Protein AF-A0A1C5REU8-F1 (afdb_monomer_lite)

Secondary structure (DSSP, 8-state):
-PPPTHHHHHHHHHHHTSTTSS---HHHHHHHHHHHHHHHHSTTTT-GGG--TTSPPGGGHHHHHHHHHHHHHHHHHTSHHHHHHHT-

Structure (mmCIF, N/CA/C/O backbone):
data_AF-A0A1C5REU8-F1
#
_entry.id   AF-A0A1C5REU8-F1
#
loop_
_atom_site.group_PDB
_atom_site.id
_atom_site.type_symbol
_atom_site.label_atom_id
_atom_site.label_alt_id
_atom_site.label_comp_id
_atom_site.label_asym_id
_atom_site.label_entity_id
_atom_site.label_seq_id
_atom_site.pdbx_PDB_ins_code
_atom_site.Cartn_x
_atom_site.Cartn_y
_atom_site.Cartn_z
_atom_site.occupancy
_atom_site.B_iso_or_equiv
_atom_site.auth_seq_id
_atom_site.auth_comp_id
_atom_site.auth_asym_id
_atom_site.auth_atom_id
_atom_site.pdbx_PDB_model_num
ATOM 1 N N . MET A 1 1 ? -14.074 -35.842 1.936 1.00 45.31 1 MET A N 1
ATOM 2 C CA . MET A 1 1 ? -14.027 -34.695 1.005 1.00 45.31 1 MET A CA 1
ATOM 3 C C . MET A 1 1 ? -12.915 -33.786 1.482 1.00 45.31 1 MET A C 1
ATOM 5 O O . MET A 1 1 ? -12.863 -33.522 2.674 1.00 45.31 1 MET A O 1
ATOM 9 N N . THR A 1 2 ? -11.999 -33.384 0.608 1.00 48.78 2 THR A N 1
ATOM 10 C CA . THR A 1 2 ? -11.030 -32.325 0.915 1.00 48.78 2 THR A CA 1
ATOM 11 C C . THR A 1 2 ? -11.781 -31.000 0.959 1.00 48.78 2 THR A C 1
ATOM 13 O O . THR A 1 2 ? -12.431 -30.634 -0.020 1.00 48.78 2 THR A O 1
ATOM 16 N N . GLU A 1 3 ? -11.763 -30.332 2.108 1.00 54.44 3 GLU A N 1
ATOM 17 C CA . GLU A 1 3 ? -12.396 -29.027 2.293 1.00 54.44 3 GLU A CA 1
ATOM 18 C C . GLU A 1 3 ? -11.749 -27.988 1.370 1.00 54.44 3 GLU A C 1
ATOM 20 O O . GLU A 1 3 ? -10.535 -28.012 1.165 1.00 54.44 3 GLU A O 1
ATOM 25 N N . ASN A 1 4 ? -12.555 -27.094 0.789 1.00 55.00 4 ASN A N 1
ATOM 26 C CA . ASN A 1 4 ? -12.033 -26.016 -0.045 1.00 55.00 4 ASN A CA 1
ATOM 27 C C . ASN A 1 4 ? -11.209 -25.061 0.843 1.00 55.00 4 ASN A C 1
ATOM 29 O O . ASN A 1 4 ? -11.801 -24.422 1.717 1.00 55.00 4 ASN A O 1
ATOM 33 N N . PRO A 1 5 ? -9.890 -24.900 0.618 1.00 61.12 5 PRO A N 1
ATOM 34 C CA . PRO A 1 5 ? -9.052 -24.009 1.422 1.00 61.12 5 PRO A CA 1
ATOM 35 C C . PRO A 1 5 ? -9.550 -22.555 1.429 1.00 61.12 5 PRO A C 1
ATOM 37 O O . PRO A 1 5 ? -9.303 -21.820 2.381 1.00 61.12 5 PRO A O 1
ATOM 40 N N . ALA A 1 6 ? -10.308 -22.148 0.403 1.00 57.97 6 ALA A N 1
ATOM 41 C CA . ALA A 1 6 ? -10.910 -20.823 0.313 1.00 57.97 6 ALA A CA 1
ATOM 42 C C . ALA A 1 6 ? -12.001 -20.555 1.364 1.00 57.97 6 ALA A C 1
ATOM 44 O O . ALA A 1 6 ? -12.312 -19.392 1.620 1.00 57.97 6 ALA A O 1
ATOM 45 N N . ASN A 1 7 ? -12.561 -21.589 2.003 1.00 60.62 7 ASN A N 1
ATOM 46 C CA . ASN A 1 7 ? -13.581 -21.414 3.039 1.00 60.62 7 ASN A CA 1
ATOM 47 C C . ASN A 1 7 ? -13.033 -20.640 4.253 1.00 60.62 7 ASN A C 1
ATOM 49 O O . ASN A 1 7 ? -13.719 -19.752 4.743 1.00 60.62 7 ASN A O 1
ATOM 53 N N . GLY A 1 8 ? -11.786 -20.892 4.675 1.00 61.75 8 GLY A N 1
ATOM 54 C CA . GLY A 1 8 ? -11.124 -20.101 5.728 1.00 61.75 8 GLY A CA 1
ATOM 55 C C . GLY A 1 8 ? -10.586 -18.747 5.242 1.00 61.75 8 GLY A C 1
ATOM 56 O O . GLY A 1 8 ? -10.443 -17.810 6.024 1.00 61.75 8 GLY A O 1
ATOM 57 N N . ILE A 1 9 ? -10.322 -18.621 3.936 1.00 62.59 9 ILE A N 1
ATOM 58 C CA . ILE A 1 9 ? -9.863 -17.371 3.309 1.00 62.59 9 ILE A CA 1
ATOM 59 C C . ILE A 1 9 ? -11.003 -16.357 3.224 1.00 62.59 9 ILE A C 1
ATOM 61 O O . ILE A 1 9 ? -10.754 -15.163 3.342 1.00 62.59 9 ILE A O 1
ATOM 65 N N . LYS A 1 10 ? -12.253 -16.809 3.048 1.00 62.09 10 LYS A N 1
ATOM 66 C CA . LYS A 1 10 ? -13.415 -15.921 2.964 1.00 62.09 10 LYS A CA 1
ATOM 67 C C . LYS A 1 10 ? -13.533 -15.065 4.229 1.00 62.09 10 LYS A C 1
ATOM 69 O O . LYS A 1 10 ? -13.573 -13.847 4.110 1.00 62.09 10 LYS A O 1
ATOM 74 N N . ASP A 1 11 ? -13.479 -15.671 5.412 1.00 71.00 11 ASP A N 1
ATOM 75 C CA . ASP A 1 11 ? -13.557 -14.941 6.687 1.00 71.00 11 ASP A CA 1
ATOM 76 C C . ASP A 1 11 ? -12.351 -14.018 6.911 1.00 71.00 11 ASP A C 1
ATOM 78 O O . ASP A 1 11 ? -12.516 -12.886 7.359 1.00 71.00 11 ASP A O 1
ATOM 82 N N . MET A 1 12 ? -11.148 -14.453 6.524 1.00 71.75 12 MET A N 1
ATOM 83 C CA . MET A 1 12 ? -9.930 -13.640 6.617 1.00 71.75 12 MET A CA 1
ATOM 84 C C . MET A 1 12 ? -9.958 -12.424 5.677 1.00 71.75 12 MET A C 1
ATOM 86 O O . MET A 1 12 ? -9.595 -11.324 6.083 1.00 71.75 12 MET A O 1
ATOM 90 N N . MET A 1 13 ? -10.421 -12.602 4.437 1.00 72.56 13 MET A N 1
ATOM 91 C CA . MET A 1 13 ? -10.584 -11.528 3.452 1.00 72.56 13 MET A CA 1
ATOM 92 C C . MET A 1 13 ? -11.662 -10.532 3.882 1.00 72.56 13 MET A C 1
ATOM 94 O O . MET A 1 13 ? -11.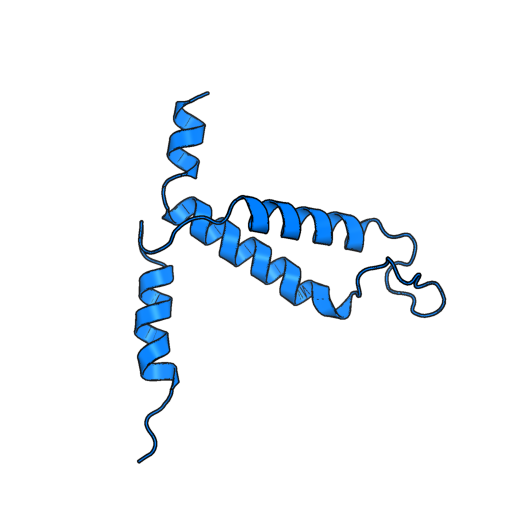465 -9.328 3.754 1.00 72.56 13 MET A O 1
ATOM 98 N N . TRP A 1 14 ? -12.792 -11.008 4.415 1.00 76.06 14 TRP A N 1
ATOM 99 C CA . TRP A 1 14 ? -13.823 -10.116 4.949 1.00 76.06 14 TRP A CA 1
ATOM 100 C C . TRP A 1 14 ? -13.312 -9.337 6.152 1.00 76.06 14 TRP A C 1
ATOM 102 O O . TRP A 1 14 ? -13.508 -8.129 6.202 1.00 76.06 14 TRP A O 1
ATOM 112 N N . HIS A 1 15 ? -12.598 -9.995 7.067 1.00 78.19 15 HIS A N 1
ATOM 113 C CA . HIS A 1 15 ? -11.965 -9.326 8.198 1.00 78.19 15 HIS A CA 1
ATOM 114 C C . HIS A 1 15 ? -10.941 -8.275 7.748 1.00 7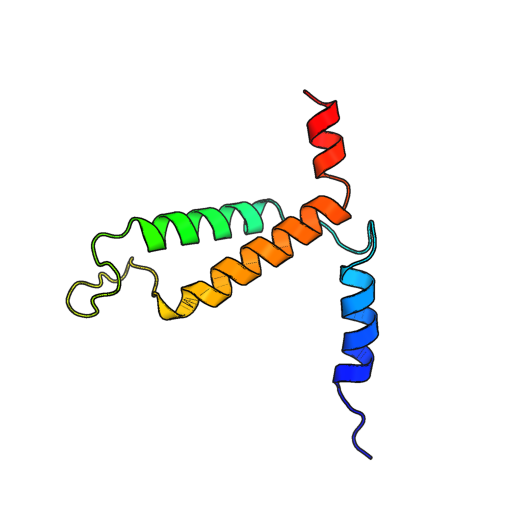8.19 15 HIS A C 1
ATOM 116 O O . HIS A 1 15 ? -10.861 -7.210 8.350 1.00 78.19 15 HIS A O 1
ATOM 122 N N . PHE A 1 16 ? -10.209 -8.530 6.658 1.00 78.06 16 PHE A N 1
ATOM 123 C CA . PHE A 1 16 ? -9.293 -7.555 6.061 1.00 78.06 16 PHE A CA 1
ATOM 124 C C . PHE A 1 16 ? -9.982 -6.272 5.595 1.00 78.06 16 PHE A C 1
ATOM 126 O O . PHE A 1 16 ? -9.413 -5.193 5.719 1.00 78.06 16 PHE A O 1
ATOM 133 N N . LEU A 1 17 ? -11.209 -6.380 5.094 1.00 81.06 17 LEU A N 1
ATOM 134 C CA . LEU A 1 17 ? -11.975 -5.247 4.577 1.00 81.06 17 LEU A CA 1
ATOM 135 C C . LEU A 1 17 ? -12.783 -4.504 5.654 1.00 81.06 17 LEU A C 1
ATOM 137 O O . LEU A 1 17 ? -13.448 -3.524 5.331 1.00 81.06 17 LEU A O 1
ATOM 141 N N . MET A 1 18 ? -12.759 -4.959 6.909 1.00 77.94 18 MET A N 1
ATOM 142 C CA . MET A 1 18 ? -13.447 -4.295 8.017 1.00 77.94 18 MET A CA 1
ATOM 143 C C . MET A 1 18 ? -12.592 -3.185 8.634 1.00 77.94 18 MET A C 1
ATOM 145 O O . MET A 1 18 ? -11.374 -3.327 8.770 1.00 77.94 18 MET A O 1
ATOM 149 N N . ASP A 1 19 ? -13.250 -2.129 9.115 1.00 76.00 19 ASP A N 1
ATOM 150 C CA . ASP A 1 19 ? -12.608 -1.093 9.927 1.00 76.00 19 ASP A CA 1
ATOM 151 C C . ASP A 1 19 ? -11.890 -1.718 11.127 1.00 76.00 19 ASP A C 1
ATOM 153 O O . ASP A 1 19 ? -12.443 -2.561 11.843 1.00 76.00 19 ASP A O 1
ATOM 157 N N . LYS A 1 20 ? -10.643 -1.297 11.350 1.00 80.44 20 LYS A N 1
ATOM 158 C CA . LYS A 1 20 ? -9.732 -1.803 12.390 1.00 80.44 20 LYS A CA 1
ATOM 159 C C . LYS A 1 20 ? -9.474 -3.314 12.330 1.00 80.44 20 LYS A C 1
ATOM 161 O O . LYS A 1 20 ? -8.889 -3.869 13.258 1.00 80.44 20 LYS A O 1
ATOM 166 N N . GLY A 1 21 ? -9.873 -3.979 11.245 1.00 74.62 21 GLY A N 1
ATOM 167 C CA . GLY A 1 21 ? -9.590 -5.390 10.997 1.00 74.62 21 GLY A CA 1
ATOM 168 C C . GLY A 1 21 ? -8.145 -5.640 10.571 1.00 74.62 21 GLY A C 1
ATOM 169 O O . GLY A 1 21 ? -7.712 -6.788 10.527 1.00 74.62 21 GLY A O 1
ATOM 170 N N . GLN A 1 22 ? -7.389 -4.582 10.266 1.00 80.25 22 GLN A N 1
ATOM 171 C CA . GLN A 1 22 ? -5.998 -4.629 9.824 1.00 80.25 22 GLN A CA 1
ATOM 172 C C . GLN A 1 22 ? -5.149 -3.590 10.551 1.00 80.25 22 GLN A C 1
ATOM 174 O O . GLN A 1 22 ? -5.651 -2.583 11.049 1.00 80.25 22 GLN A O 1
ATOM 179 N N . LYS A 1 23 ? -3.840 -3.843 10.577 1.00 89.31 23 LYS A N 1
ATOM 180 C CA . LYS A 1 23 ? -2.832 -2.887 11.030 1.00 89.31 23 LYS A CA 1
ATOM 181 C C . LYS A 1 23 ? -2.057 -2.385 9.822 1.00 89.31 23 LYS A C 1
ATOM 183 O O . LYS A 1 23 ? -1.613 -3.187 9.004 1.00 89.31 23 LYS A O 1
ATOM 188 N N . GLU A 1 24 ? -1.866 -1.078 9.731 1.00 91.44 24 GLU A N 1
ATOM 189 C CA . GLU A 1 24 ? -1.119 -0.471 8.640 1.00 91.44 24 GLU A CA 1
ATOM 190 C C . GLU A 1 24 ? 0.361 -0.873 8.654 1.00 91.44 24 GLU A C 1
ATOM 192 O O . GLU A 1 24 ? 1.000 -0.968 9.707 1.00 91.44 24 GLU A O 1
ATOM 197 N N . ASN A 1 25 ? 0.940 -1.034 7.463 1.00 95.81 25 ASN A N 1
ATOM 198 C CA . ASN A 1 25 ? 2.377 -1.199 7.277 1.00 95.81 25 ASN A CA 1
ATOM 199 C C . ASN A 1 25 ? 2.939 -0.044 6.438 1.00 95.81 25 ASN A C 1
ATOM 201 O O . ASN A 1 25 ? 3.297 -0.178 5.268 1.00 95.81 25 ASN A O 1
ATOM 205 N N . ILE A 1 26 ? 3.034 1.131 7.065 1.00 94.94 26 ILE A N 1
ATOM 206 C CA . ILE A 1 26 ? 3.557 2.352 6.433 1.00 94.94 26 ILE A CA 1
ATOM 207 C C . ILE A 1 26 ? 4.964 2.154 5.826 1.00 94.94 26 ILE A C 1
ATOM 209 O O . ILE A 1 26 ? 5.198 2.668 4.726 1.00 94.94 26 ILE A O 1
ATOM 213 N N . PRO A 1 27 ? 5.919 1.448 6.476 1.00 96.88 27 PRO A N 1
ATOM 214 C CA . PRO A 1 27 ? 7.213 1.159 5.860 1.00 96.88 27 PRO A CA 1
ATOM 215 C C . PRO A 1 27 ? 7.094 0.408 4.531 1.00 96.88 27 PRO A C 1
ATOM 217 O O . PRO A 1 27 ? 7.742 0.802 3.560 1.00 96.88 27 PRO A O 1
ATOM 220 N N . GLU A 1 28 ? 6.247 -0.621 4.458 1.00 96.75 28 GLU A N 1
ATOM 221 C CA . GLU A 1 28 ? 6.073 -1.397 3.228 1.00 96.75 28 GLU A CA 1
ATOM 222 C C . GLU A 1 28 ? 5.330 -0.612 2.146 1.00 96.75 28 GLU A C 1
ATOM 224 O O . GLU A 1 28 ? 5.729 -0.660 0.980 1.00 96.75 28 GLU A O 1
ATOM 229 N N . LEU A 1 29 ? 4.319 0.182 2.514 1.00 96.88 29 LEU A N 1
ATOM 230 C CA . LEU A 1 29 ? 3.648 1.083 1.576 1.00 96.88 29 LEU A CA 1
ATOM 231 C C . LEU A 1 29 ? 4.660 2.028 0.908 1.00 96.88 29 LEU A C 1
ATOM 233 O O . LEU A 1 29 ? 4.703 2.136 -0.318 1.00 96.88 29 LEU A O 1
ATOM 237 N N . LYS A 1 30 ? 5.537 2.661 1.699 1.00 97.06 30 LYS A N 1
ATOM 238 C CA . LYS A 1 30 ? 6.606 3.533 1.181 1.00 97.06 30 LYS A CA 1
ATOM 239 C C . LYS A 1 30 ? 7.586 2.772 0.292 1.00 97.06 30 LYS A C 1
ATOM 241 O O . LYS A 1 30 ? 7.941 3.262 -0.779 1.00 97.06 30 LYS A O 1
ATOM 246 N N . ALA A 1 31 ? 8.013 1.585 0.719 1.00 96.38 31 ALA A N 1
ATOM 247 C CA . ALA A 1 31 ? 8.942 0.762 -0.047 1.00 96.38 31 ALA A CA 1
ATOM 248 C C . ALA A 1 31 ? 8.356 0.370 -1.413 1.00 96.38 31 ALA A C 1
ATOM 250 O O . ALA A 1 31 ? 9.042 0.492 -2.426 1.00 96.38 31 ALA A O 1
ATOM 251 N N . SER A 1 32 ? 7.079 -0.015 -1.453 1.00 96.00 32 SER A N 1
ATOM 252 C CA . SER A 1 32 ? 6.361 -0.382 -2.682 1.00 96.00 32 SER A CA 1
ATOM 253 C C . SER A 1 32 ? 6.228 0.799 -3.640 1.00 96.00 32 SER A C 1
ATOM 255 O O . SER A 1 32 ? 6.539 0.681 -4.825 1.00 96.00 32 SER A O 1
ATOM 257 N N . VAL A 1 33 ? 5.874 1.981 -3.125 1.00 96.62 33 VAL A N 1
ATOM 258 C CA . VAL A 1 33 ? 5.839 3.214 -3.928 1.00 96.62 33 VAL A CA 1
ATOM 259 C C . VAL A 1 33 ? 7.222 3.542 -4.499 1.00 96.62 33 VAL A C 1
ATOM 261 O O . VAL A 1 33 ? 7.338 3.879 -5.675 1.00 96.62 33 VAL A O 1
ATOM 264 N N . TYR A 1 34 ? 8.293 3.406 -3.713 1.00 95.31 34 TYR A N 1
ATOM 265 C CA . TYR A 1 34 ? 9.651 3.668 -4.198 1.00 95.31 34 TYR A CA 1
ATOM 266 C C . TYR A 1 34 ? 10.124 2.644 -5.233 1.00 95.31 34 TYR A C 1
ATOM 268 O O . TYR A 1 34 ? 10.778 3.035 -6.201 1.00 95.31 34 TYR A O 1
ATOM 276 N N . ARG A 1 35 ? 9.742 1.367 -5.100 1.00 93.75 35 ARG A N 1
ATOM 277 C CA . ARG A 1 35 ? 9.981 0.355 -6.140 1.00 93.75 35 ARG A CA 1
ATOM 278 C C . ARG A 1 35 ? 9.236 0.696 -7.429 1.00 93.75 35 ARG A C 1
ATOM 280 O O . ARG A 1 35 ? 9.840 0.634 -8.497 1.00 93.75 35 ARG A O 1
ATOM 287 N N . LEU A 1 36 ? 7.984 1.153 -7.346 1.00 93.56 36 LEU A N 1
ATOM 288 C CA . LEU A 1 36 ? 7.229 1.617 -8.513 1.00 93.56 36 LEU A CA 1
ATOM 289 C C . LEU A 1 36 ? 7.881 2.832 -9.190 1.00 93.56 36 LEU A C 1
ATOM 291 O O . LEU A 1 36 ? 8.024 2.858 -10.415 1.00 93.56 36 LEU A O 1
ATOM 295 N N . ILE A 1 37 ? 8.334 3.818 -8.412 1.00 91.69 37 ILE A N 1
ATOM 296 C CA . ILE A 1 37 ? 9.075 4.972 -8.941 1.00 91.69 37 ILE A CA 1
ATOM 297 C C . ILE A 1 37 ? 10.360 4.504 -9.633 1.00 91.69 37 ILE A C 1
ATOM 299 O O . ILE A 1 37 ? 10.645 4.922 -10.753 1.00 91.69 37 ILE A O 1
ATOM 303 N N . GLN A 1 38 ? 11.129 3.606 -9.017 1.00 89.50 38 GLN A N 1
ATOM 304 C CA . GL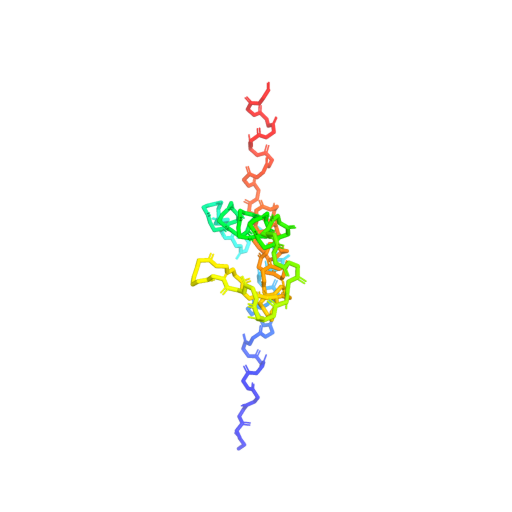N A 1 38 ? 12.347 3.067 -9.623 1.00 89.50 38 GLN A CA 1
ATOM 305 C C . GLN A 1 38 ? 12.050 2.314 -10.929 1.00 89.50 38 GLN A C 1
ATOM 307 O O . GLN A 1 38 ? 12.714 2.572 -11.933 1.00 89.50 38 GLN A O 1
ATOM 312 N N . MET A 1 39 ? 11.031 1.448 -10.953 1.00 88.56 39 MET A N 1
ATOM 313 C CA . MET A 1 39 ? 10.607 0.732 -12.165 1.00 88.56 39 MET A CA 1
ATOM 314 C C . MET A 1 39 ? 10.220 1.680 -13.298 1.00 88.56 39 MET A C 1
ATOM 316 O O . MET A 1 39 ? 10.600 1.463 -14.443 1.00 88.56 39 MET A O 1
ATOM 320 N N . THR A 1 40 ? 9.473 2.739 -12.994 1.00 86.94 40 THR A N 1
ATOM 321 C CA . THR A 1 40 ? 8.966 3.676 -14.010 1.00 86.94 40 THR A CA 1
ATOM 322 C C . THR A 1 40 ? 10.021 4.681 -14.478 1.00 86.94 40 THR A C 1
ATOM 324 O O . THR A 1 40 ? 9.922 5.197 -15.589 1.00 86.94 40 THR A O 1
ATOM 327 N N . THR A 1 41 ? 11.059 4.935 -13.674 1.00 85.44 41 THR A N 1
ATOM 328 C CA . THR A 1 41 ? 12.143 5.882 -13.997 1.00 85.44 41 THR A CA 1
ATOM 329 C C . THR A 1 41 ? 13.423 5.216 -14.509 1.00 85.44 41 THR A C 1
ATOM 331 O O . THR A 1 41 ? 14.312 5.907 -15.021 1.00 85.44 41 THR A O 1
ATOM 334 N N . GLN A 1 42 ? 13.555 3.886 -14.425 1.00 84.38 42 GLN A N 1
ATOM 335 C CA . GLN A 1 42 ? 14.726 3.192 -14.960 1.00 84.38 42 GLN A CA 1
ATOM 336 C C . GLN A 1 42 ? 14.782 3.335 -16.491 1.00 84.38 42 GLN A C 1
ATOM 338 O O . GLN A 1 42 ? 13.843 3.001 -17.212 1.00 84.38 42 GLN A O 1
ATOM 343 N N . LYS A 1 43 ? 15.935 3.782 -17.011 1.00 68.50 43 LYS A N 1
ATOM 344 C CA . LYS A 1 43 ? 16.157 4.126 -18.436 1.00 68.50 43 LYS A CA 1
ATOM 345 C C . LYS A 1 43 ? 15.928 2.989 -19.436 1.00 68.50 43 LYS A C 1
ATOM 347 O O . LYS A 1 43 ? 16.065 3.194 -20.635 1.00 68.50 43 LYS A O 1
ATOM 352 N N . THR A 1 44 ? 15.653 1.785 -18.954 1.00 66.88 44 THR A N 1
ATOM 353 C CA . THR A 1 44 ? 15.530 0.605 -19.802 1.00 66.88 44 THR A CA 1
ATOM 354 C C . THR A 1 44 ? 14.131 0.365 -20.312 1.00 66.88 44 THR A C 1
ATOM 356 O O . THR A 1 44 ? 14.017 -0.425 -21.233 1.00 66.88 44 THR A O 1
ATOM 359 N N . ALA A 1 45 ? 13.092 1.021 -19.780 1.00 60.84 45 ALA A N 1
ATOM 360 C CA . ALA A 1 45 ? 11.708 0.868 -20.253 1.00 60.84 45 ALA A CA 1
ATOM 361 C C . ALA A 1 45 ? 11.280 -0.603 -20.511 1.00 60.84 45 ALA A C 1
ATOM 363 O O . ALA A 1 45 ? 10.481 -0.874 -21.400 1.00 60.84 45 ALA A O 1
ATOM 364 N N . GLY A 1 46 ? 11.868 -1.566 -19.788 1.00 59.69 46 GLY A N 1
ATOM 365 C CA . GLY A 1 46 ? 11.607 -3.001 -19.962 1.00 59.69 46 GLY A CA 1
ATOM 366 C C . GLY A 1 46 ? 12.385 -3.705 -21.077 1.00 59.69 46 GLY A C 1
ATOM 367 O O . GLY A 1 46 ? 12.170 -4.890 -21.290 1.00 59.69 46 GLY A O 1
ATOM 368 N N . GLN A 1 47 ? 13.319 -3.039 -21.762 1.00 66.31 47 GLN A N 1
ATOM 369 C CA . GLN A 1 47 ? 14.181 -3.654 -22.772 1.00 66.31 47 GLN A CA 1
ATOM 370 C C . GLN A 1 47 ? 15.213 -4.598 -22.121 1.00 66.31 47 GLN A C 1
ATOM 372 O O . GLN A 1 47 ? 16.148 -4.117 -21.466 1.00 66.31 47 GLN A O 1
ATOM 377 N N . PRO A 1 48 ? 15.116 -5.928 -22.336 1.00 62.47 48 PRO A N 1
ATOM 378 C CA . PRO A 1 48 ? 15.960 -6.907 -21.643 1.00 62.47 48 PRO A CA 1
ATOM 379 C C . PRO A 1 48 ? 17.455 -6.730 -21.941 1.00 62.47 48 PRO A C 1
ATOM 381 O O . PRO A 1 48 ? 18.291 -6.930 -21.067 1.00 62.47 48 PRO A O 1
ATOM 384 N N . GLY A 1 49 ? 17.796 -6.274 -23.153 1.00 62.94 49 GLY A N 1
ATOM 385 C CA . GLY A 1 49 ? 19.181 -6.066 -23.596 1.00 62.94 49 GLY A CA 1
ATOM 386 C C . GLY A 1 49 ? 19.912 -4.888 -22.940 1.00 62.94 49 GLY A C 1
ATOM 387 O O . GLY A 1 49 ? 21.126 -4.772 -23.080 1.00 62.94 49 GLY A O 1
ATOM 388 N N . HIS A 1 50 ? 19.201 -4.026 -22.209 1.00 64.50 50 HIS A N 1
ATOM 389 C CA . HIS A 1 50 ? 19.791 -2.892 -21.490 1.00 64.50 50 HIS A CA 1
ATOM 390 C C . HIS A 1 50 ? 19.646 -3.014 -19.968 1.00 64.50 50 HIS A C 1
ATOM 392 O O . HIS A 1 50 ? 20.106 -2.131 -19.234 1.00 64.50 50 HIS A O 1
ATOM 398 N N . ALA A 1 51 ? 19.007 -4.087 -19.486 1.00 64.62 51 ALA A N 1
ATOM 399 C CA . ALA A 1 51 ? 18.766 -4.322 -18.073 1.00 64.62 51 ALA A CA 1
ATOM 400 C C . ALA A 1 51 ? 20.092 -4.419 -17.302 1.00 64.62 51 ALA A C 1
ATOM 402 O O . ALA A 1 51 ? 20.975 -5.208 -17.631 1.00 64.62 51 ALA A O 1
ATOM 403 N N . LYS A 1 52 ? 20.239 -3.593 -16.263 1.00 67.25 52 LYS A N 1
ATOM 404 C CA . LYS A 1 52 ? 21.323 -3.712 -15.283 1.00 67.25 52 LYS A CA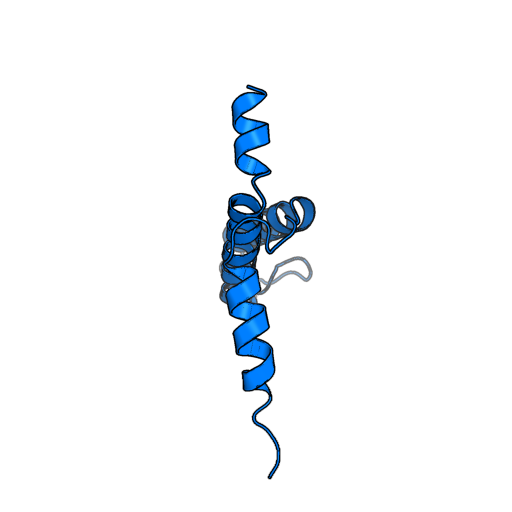 1
ATOM 405 C C . LYS A 1 52 ? 20.833 -4.584 -14.133 1.00 67.25 52 LYS A C 1
ATOM 407 O O . LYS A 1 52 ? 19.638 -4.606 -13.862 1.00 67.25 52 LYS A O 1
ATOM 412 N N . SER A 1 53 ? 21.745 -5.215 -13.397 1.00 66.88 53 SER A N 1
ATOM 413 C CA . SER A 1 53 ? 21.413 -6.041 -12.221 1.00 66.88 53 SER A CA 1
ATOM 414 C C . SER A 1 53 ? 20.613 -5.310 -11.132 1.00 66.88 53 SER A C 1
ATOM 416 O O . SER A 1 53 ? 19.985 -5.954 -10.303 1.00 66.88 53 SER A O 1
ATOM 418 N N . MET A 1 54 ? 20.625 -3.973 -11.132 1.00 69.31 54 MET A N 1
ATOM 419 C CA . MET A 1 54 ? 19.858 -3.123 -10.213 1.00 69.31 54 MET A CA 1
ATOM 420 C C . MET A 1 54 ? 18.483 -2.687 -10.749 1.00 69.31 54 MET A C 1
ATOM 422 O O . MET A 1 54 ? 17.773 -1.950 -10.066 1.00 69.31 54 MET A O 1
ATOM 426 N N . HIS A 1 55 ? 18.122 -3.043 -11.984 1.00 78.56 55 HIS A N 1
ATOM 427 C CA . HIS A 1 55 ? 16.808 -2.718 -12.536 1.00 78.56 55 HIS A CA 1
ATOM 428 C C . HIS A 1 55 ? 15.774 -3.719 -12.039 1.00 78.56 55 HIS A C 1
ATOM 430 O O . HIS A 1 55 ? 16.037 -4.918 -11.969 1.00 78.56 55 HIS A O 1
ATOM 436 N N . ILE A 1 56 ? 14.591 -3.214 -11.715 1.00 81.31 56 ILE A N 1
ATOM 437 C CA . ILE A 1 56 ? 13.474 -4.046 -11.288 1.00 81.31 56 ILE A CA 1
ATOM 438 C C . ILE A 1 56 ? 12.770 -4.552 -12.555 1.00 81.31 56 ILE A C 1
ATOM 440 O O . ILE A 1 56 ? 12.637 -3.808 -13.532 1.00 81.31 56 ILE A O 1
ATOM 444 N N . SER A 1 57 ? 12.377 -5.828 -12.580 1.00 83.00 57 SER A N 1
ATOM 445 C CA . SER A 1 57 ? 11.680 -6.388 -13.744 1.00 83.00 57 SER A CA 1
ATOM 446 C C . SER A 1 57 ? 10.297 -5.757 -13.901 1.00 83.00 57 SER A C 1
ATOM 448 O O . SER A 1 57 ? 9.601 -5.523 -12.919 1.00 83.00 57 SER A O 1
ATOM 450 N N . TRP A 1 58 ? 9.866 -5.536 -15.141 1.00 84.38 58 TRP A N 1
ATOM 451 C CA . TRP A 1 58 ? 8.487 -5.121 -15.416 1.00 84.38 58 TRP A CA 1
ATOM 452 C C . TRP A 1 58 ? 7.478 -6.246 -15.170 1.00 84.38 58 TRP A C 1
ATOM 454 O O . TRP A 1 58 ? 6.311 -5.961 -14.923 1.00 84.38 58 TRP A O 1
ATOM 464 N N . ASP A 1 59 ? 7.929 -7.502 -15.133 1.00 87.25 59 ASP A N 1
ATOM 465 C CA . ASP A 1 59 ? 7.077 -8.656 -14.823 1.00 87.25 59 ASP A CA 1
ATOM 466 C C . ASP A 1 59 ? 6.505 -8.599 -13.395 1.00 87.25 59 ASP A C 1
ATOM 468 O O . ASP A 1 59 ? 5.519 -9.265 -13.090 1.00 87.25 59 ASP A O 1
ATOM 472 N N . THR A 1 60 ? 7.108 -7.802 -12.504 1.00 88.44 60 THR A N 1
ATOM 473 C CA . THR A 1 60 ? 6.618 -7.599 -11.133 1.00 88.44 60 THR A CA 1
ATOM 474 C C . THR A 1 60 ? 5.718 -6.371 -10.991 1.00 88.44 60 THR A C 1
ATOM 476 O O . THR A 1 60 ? 5.300 -6.067 -9.876 1.00 88.44 60 THR A O 1
ATOM 479 N N . LEU A 1 61 ? 5.392 -5.664 -12.083 1.00 90.12 61 LEU A N 1
ATOM 480 C CA . LEU A 1 61 ? 4.575 -4.447 -12.031 1.00 90.12 61 LEU A CA 1
ATOM 481 C C . LEU A 1 61 ? 3.219 -4.689 -11.365 1.00 90.12 61 LEU A C 1
ATOM 483 O O . LEU A 1 61 ? 2.865 -3.969 -10.432 1.00 90.12 61 LEU A O 1
ATOM 487 N N . ASP A 1 62 ? 2.497 -5.720 -11.798 1.00 92.31 62 ASP A N 1
ATOM 488 C CA . ASP A 1 62 ? 1.172 -6.043 -11.260 1.00 92.31 62 ASP A CA 1
ATOM 489 C C . ASP A 1 62 ? 1.234 -6.353 -9.759 1.00 92.31 62 ASP A C 1
ATOM 491 O O . ASP A 1 62 ? 0.349 -5.965 -8.995 1.00 92.31 62 ASP A O 1
ATOM 495 N N . MET A 1 63 ? 2.319 -6.996 -9.314 1.00 92.62 63 MET A N 1
ATOM 496 C CA . MET A 1 63 ? 2.552 -7.292 -7.902 1.00 92.62 63 MET A CA 1
ATOM 497 C C . MET A 1 63 ? 2.775 -6.018 -7.084 1.00 92.62 63 MET A C 1
ATOM 499 O O . MET A 1 63 ? 2.188 -5.882 -6.013 1.00 92.62 63 MET A O 1
ATOM 503 N N . GLU A 1 64 ? 3.596 -5.084 -7.570 1.00 94.12 64 GLU A N 1
ATOM 504 C CA . GLU A 1 64 ? 3.848 -3.820 -6.867 1.00 94.12 64 GLU A CA 1
ATOM 505 C C . GLU A 1 64 ? 2.598 -2.934 -6.830 1.00 94.12 64 GLU A C 1
ATOM 507 O O . GLU A 1 64 ? 2.292 -2.354 -5.789 1.00 94.12 64 GLU A O 1
ATOM 512 N N . LEU A 1 65 ? 1.827 -2.876 -7.923 1.00 95.44 65 LEU A N 1
ATOM 513 C CA . LEU A 1 65 ? 0.550 -2.157 -7.960 1.00 95.44 65 LEU A CA 1
ATOM 514 C C . LEU A 1 65 ? -0.444 -2.740 -6.952 1.00 95.44 65 LEU A C 1
ATOM 516 O O . LEU A 1 65 ? -1.004 -1.998 -6.144 1.00 95.44 65 LEU A O 1
ATOM 520 N N . MET A 1 66 ? -0.621 -4.064 -6.943 1.00 96.38 66 MET A N 1
ATOM 521 C CA . MET A 1 66 ? -1.505 -4.720 -5.979 1.00 96.38 66 MET A CA 1
ATOM 522 C C . MET A 1 66 ? -1.020 -4.554 -4.541 1.00 96.38 66 MET A C 1
ATOM 524 O O . MET A 1 66 ?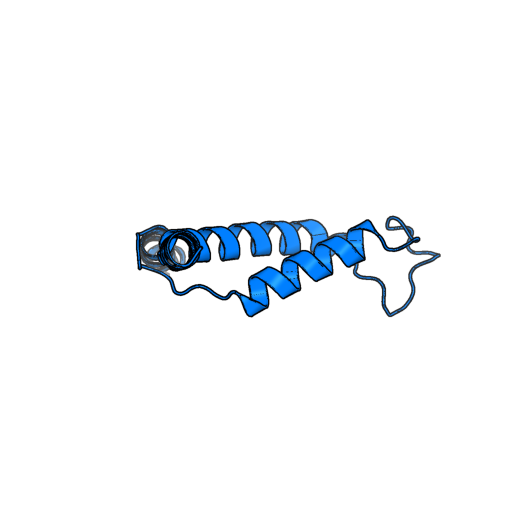 -1.842 -4.339 -3.654 1.00 96.38 66 MET A O 1
ATOM 528 N N . ARG A 1 67 ? 0.295 -4.593 -4.295 1.00 95.88 67 ARG A N 1
ATOM 529 C CA . ARG A 1 67 ? 0.853 -4.339 -2.963 1.00 95.88 67 ARG A CA 1
ATOM 530 C C . ARG A 1 67 ? 0.533 -2.922 -2.493 1.00 95.88 67 ARG A C 1
ATOM 532 O O . ARG A 1 67 ? 0.068 -2.761 -1.372 1.00 95.88 67 ARG A O 1
ATOM 539 N N . ILE A 1 68 ? 0.704 -1.911 -3.346 1.00 97.56 68 ILE A N 1
ATOM 540 C CA . ILE A 1 68 ? 0.333 -0.527 -3.011 1.00 97.56 68 ILE A CA 1
ATOM 541 C C . ILE A 1 68 ? -1.157 -0.430 -2.677 1.00 97.56 68 ILE A C 1
ATOM 543 O O . ILE A 1 68 ? -1.503 0.182 -1.671 1.00 97.56 68 ILE A O 1
ATOM 547 N N . VAL A 1 69 ? -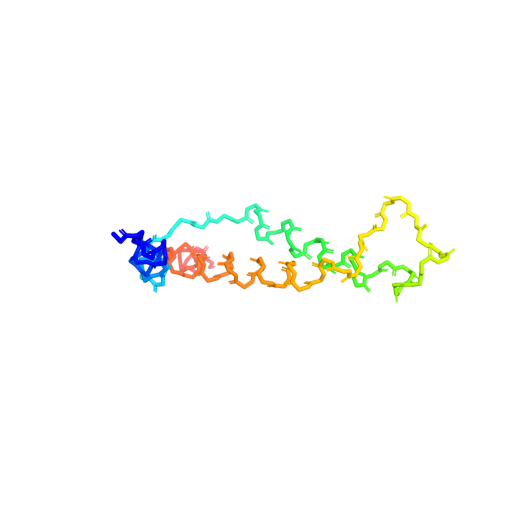2.030 -1.045 -3.484 1.00 96.44 69 VAL A N 1
ATOM 548 C CA . VAL A 1 69 ? -3.481 -1.038 -3.241 1.00 96.44 69 VAL A CA 1
ATOM 549 C C . VAL A 1 69 ? -3.811 -1.663 -1.884 1.00 96.44 69 VAL A C 1
ATOM 551 O O . VAL A 1 69 ? -4.500 -1.036 -1.087 1.00 96.44 69 VAL A O 1
ATOM 554 N N . VAL A 1 70 ? -3.279 -2.852 -1.594 1.00 94.38 70 VAL A N 1
ATOM 555 C CA . VAL A 1 70 ? -3.523 -3.572 -0.332 1.00 94.38 70 VAL A CA 1
ATOM 556 C C . VAL A 1 70 ? -3.039 -2.765 0.873 1.00 94.38 70 VAL A C 1
ATOM 558 O O . VAL A 1 70 ? -3.798 -2.566 1.820 1.00 94.38 70 VAL A O 1
ATOM 561 N N . GLU A 1 71 ? -1.808 -2.254 0.834 1.00 96.12 71 GLU A N 1
ATOM 562 C CA . GLU A 1 71 ? -1.236 -1.505 1.958 1.00 96.12 71 GLU A CA 1
ATOM 563 C C . GLU A 1 71 ? -1.919 -0.141 2.158 1.00 96.12 71 GLU A C 1
ATOM 565 O O . GLU A 1 71 ? -2.089 0.312 3.290 1.00 96.12 71 GLU A O 1
ATOM 570 N N . ALA A 1 72 ? -2.366 0.509 1.078 1.00 95.81 72 ALA A N 1
ATOM 571 C CA . ALA A 1 72 ? -3.158 1.734 1.163 1.00 95.81 72 ALA A CA 1
ATOM 572 C C . ALA A 1 72 ? -4.550 1.471 1.758 1.00 95.81 72 ALA A C 1
ATOM 574 O O . ALA A 1 72 ? -5.002 2.235 2.608 1.00 95.81 72 ALA A O 1
ATOM 575 N N . THR A 1 73 ? -5.213 0.377 1.366 1.00 92.88 73 THR A N 1
ATOM 576 C CA . THR A 1 73 ? -6.478 -0.047 1.982 1.00 92.88 73 THR A CA 1
ATOM 577 C C . THR A 1 73 ? -6.298 -0.314 3.476 1.00 92.88 73 THR A C 1
ATOM 579 O O . THR A 1 73 ? -7.088 0.188 4.272 1.00 92.88 73 THR A O 1
ATOM 582 N N . ALA A 1 74 ? -5.235 -1.021 3.874 1.00 92.44 74 ALA A N 1
ATOM 583 C CA . ALA A 1 74 ? -4.934 -1.264 5.283 1.00 92.44 74 ALA A CA 1
ATOM 584 C C . ALA A 1 74 ? -4.684 0.040 6.064 1.00 92.44 74 ALA A C 1
ATOM 586 O O . ALA A 1 74 ? -5.146 0.162 7.194 1.00 92.44 74 ALA A O 1
ATOM 587 N N . LEU A 1 75 ? -4.003 1.025 5.462 1.00 94.69 75 LEU A N 1
ATOM 588 C CA . LEU A 1 75 ? -3.767 2.338 6.074 1.00 94.69 75 LEU A CA 1
ATOM 589 C C . LEU A 1 75 ? -5.060 3.126 6.331 1.00 94.69 75 LEU A C 1
ATOM 591 O O . LEU A 1 75 ? -5.180 3.778 7.367 1.00 94.69 75 LEU A O 1
ATOM 595 N N . VAL A 1 76 ? -6.013 3.080 5.399 1.00 92.00 76 VAL A N 1
ATOM 596 C CA . VAL A 1 76 ? -7.318 3.735 5.569 1.00 92.00 76 VAL A CA 1
ATOM 597 C C . VAL A 1 76 ? -8.130 3.009 6.640 1.00 92.00 76 VAL A C 1
ATOM 599 O O . VAL A 1 76 ? -8.569 3.626 7.605 1.00 92.00 76 VAL A O 1
ATOM 602 N N . LEU A 1 77 ? -8.279 1.687 6.516 1.00 88.44 77 LEU A N 1
ATOM 603 C CA . LEU A 1 77 ? -9.119 0.900 7.422 1.00 88.44 77 LEU A CA 1
ATOM 604 C C . LEU A 1 77 ? -8.565 0.824 8.848 1.00 88.44 77 LEU A C 1
ATOM 606 O O . LEU A 1 77 ? -9.337 0.603 9.781 1.00 88.44 77 LEU A O 1
ATOM 610 N N . SER A 1 78 ? -7.259 1.015 9.059 1.00 91.44 78 SER A N 1
ATOM 611 C CA . SER A 1 78 ? -6.703 1.056 10.415 1.00 91.44 78 SER A CA 1
ATOM 612 C C . SER A 1 78 ? -7.077 2.328 11.186 1.00 91.44 78 SER A C 1
ATOM 614 O O . SER A 1 78 ? -6.972 2.343 12.412 1.00 91.44 78 SER A O 1
ATOM 616 N N . GLY A 1 79 ? -7.529 3.383 10.496 1.00 89.31 79 GLY A N 1
ATOM 617 C CA . GLY A 1 79 ? -7.813 4.700 11.076 1.00 89.31 79 GLY A CA 1
ATOM 618 C C . GLY A 1 79 ? -6.564 5.548 11.335 1.00 89.31 79 GLY A C 1
ATOM 619 O O . GLY A 1 79 ? -6.675 6.696 11.759 1.00 89.31 79 GLY A O 1
ATOM 620 N N . ARG A 1 80 ? -5.360 5.029 11.048 1.00 91.75 80 ARG A N 1
ATOM 621 C CA . ARG A 1 80 ? -4.106 5.769 11.257 1.00 91.75 80 ARG A CA 1
ATOM 622 C C . ARG A 1 80 ? -3.993 6.994 10.348 1.00 91.75 80 ARG A C 1
ATOM 624 O O . ARG A 1 80 ? -3.340 7.966 10.721 1.00 91.75 80 ARG A O 1
ATOM 631 N N . LEU A 1 81 ? -4.589 6.948 9.155 1.00 89.00 81 LEU A N 1
ATOM 632 C CA . LEU A 1 81 ? -4.601 8.096 8.250 1.00 89.00 81 LEU A CA 1
ATOM 633 C C . LEU A 1 81 ? -5.371 9.280 8.852 1.00 89.00 81 LEU A C 1
ATOM 635 O O . LEU A 1 81 ? -4.846 10.390 8.844 1.00 89.00 81 LEU A O 1
ATOM 639 N N . ASP A 1 82 ? -6.538 9.026 9.446 1.00 88.81 82 ASP A N 1
ATOM 640 C CA . ASP A 1 82 ? -7.374 10.057 10.073 1.00 88.81 82 ASP A CA 1
ATOM 641 C C . ASP A 1 82 ? -6.646 10.734 11.247 1.00 88.81 82 ASP A C 1
ATOM 643 O O . ASP A 1 82 ? -6.687 11.953 11.397 1.00 88.81 82 ASP A O 1
ATOM 647 N N . GLU A 1 83 ? -5.905 9.964 12.055 1.00 89.62 83 GLU A N 1
ATOM 648 C CA . GLU A 1 83 ? -5.074 10.508 13.142 1.00 89.62 83 GLU A CA 1
ATOM 649 C C . GLU A 1 83 ? -4.027 11.508 12.621 1.00 89.62 83 GLU A C 1
ATOM 651 O O . GLU A 1 83 ? -3.827 12.571 13.209 1.00 89.62 83 GLU A O 1
ATOM 656 N N . LEU A 1 84 ? -3.382 11.192 11.492 1.00 84.56 84 LEU A N 1
ATOM 657 C CA . LEU A 1 84 ? -2.368 12.048 10.866 1.00 84.56 84 LEU A CA 1
ATOM 658 C C . LEU A 1 84 ? -2.960 13.310 10.219 1.00 84.56 84 LEU A C 1
ATOM 660 O O . LEU A 1 84 ? -2.238 14.293 10.042 1.00 84.56 84 LEU A O 1
ATOM 664 N N . GLU A 1 85 ? -4.235 13.288 9.826 1.00 80.94 85 GLU A N 1
ATOM 665 C CA . GLU A 1 85 ? -4.940 14.467 9.312 1.00 80.94 85 GLU A CA 1
ATOM 666 C C . GLU A 1 85 ? -5.311 15.447 10.428 1.00 80.94 85 GLU A C 1
ATOM 668 O O . GLU A 1 85 ? -5.257 16.655 10.210 1.00 80.94 85 GLU A O 1
ATOM 673 N N . VAL A 1 86 ? -5.622 14.943 11.626 1.00 77.88 86 VAL A N 1
ATOM 674 C CA . VAL A 1 86 ? -5.951 15.762 12.808 1.00 77.88 86 VAL A CA 1
ATOM 675 C C . VAL A 1 86 ? -4.708 16.405 13.442 1.00 77.88 86 VAL A C 1
ATOM 677 O O . VAL A 1 86 ? -4.815 17.454 14.072 1.00 77.88 86 VAL A O 1
ATOM 680 N N . GLU A 1 87 ? -3.524 15.809 13.276 1.00 65.06 87 GLU A N 1
ATOM 681 C CA . GLU A 1 87 ? -2.245 16.355 13.767 1.00 65.06 87 GLU A CA 1
ATOM 682 C C . GLU A 1 87 ? -1.680 17.524 12.920 1.00 65.06 87 GLU A C 1
ATOM 684 O O . GLU A 1 87 ? -0.649 18.093 13.293 1.00 65.06 87 GLU A O 1
ATOM 689 N N . LYS A 1 88 ? -2.315 17.892 11.797 1.00 52.62 88 LYS A N 1
ATOM 690 C CA . LYS A 1 88 ? -1.915 19.013 10.919 1.00 52.62 88 LYS A CA 1
ATOM 691 C C . LYS A 1 88 ? -2.643 20.317 11.228 1.00 52.62 88 LYS A C 1
ATOM 693 O O . LYS A 1 88 ? -1.974 21.369 11.097 1.00 52.62 88 LYS A O 1
#

Sequence (88 aa):
MTENPANGIKDMMWHFLMDKGQKENIPELKASVYRLIQMTTQKTAGQPGHAKSMHISWDTLDMELMRIVVEATALVLSGRLDELEVEK

Foldseek 3Di:
DPDDPCVVVVVLVVLLQAQLSAAADPVQLVVLVVLLVQQVPPPCVQPPVPDDPPHDHPVCVVVSVVSNVSNVSRCVSNCVVVVVVVVD

Radius of gyration: 17.6 Å; chains: 1; bounding box: 35×54×37 Å

pLDDT: mean 80.98, std 14.08, range [45.31, 97.56]